Protein AF-A0A917C4H2-F1 (afdb_monomer)

Secondary structure (DSSP, 8-state):
-BGGGEEEETTEEEEEE-S--SSS-S----SSGGG-EEEEPPHHHHTTTHHHHHHTS-TTSBSSTTS---TTS-HHHHHHHHHHHHHHHTT---TT--HHHHHHHHHHHHHHTT--HHHHHHHHT--S-S---SSSS--S-HHHHHHHHTT---GGGTT----SS---------

Structure (mmCIF, N/CA/C/O backbone):
data_AF-A0A917C4H2-F1
#
_entry.id   AF-A0A917C4H2-F1
#
loop_
_atom_site.group_PDB
_atom_site.id
_atom_site.type_symbol
_atom_site.label_atom_id
_atom_site.label_alt_id
_atom_site.label_comp_id
_atom_site.label_asym_id
_atom_site.label_entity_id
_atom_site.label_seq_id
_atom_site.pdbx_PDB_ins_code
_atom_site.Cartn_x
_atom_site.Cartn_y
_atom_site.Cartn_z
_atom_site.occupancy
_atom_site.B_iso_or_equiv
_atom_site.auth_seq_id
_atom_site.auth_comp_id
_atom_site.auth_asym_id
_atom_site.auth_atom_id
_atom_site.pdbx_PDB_model_num
ATOM 1 N N . MET A 1 1 ? 8.107 6.410 -1.736 1.00 90.06 1 MET A N 1
ATOM 2 C CA . MET A 1 1 ? 7.567 6.491 -0.371 1.00 90.06 1 MET A CA 1
ATOM 3 C C . MET A 1 1 ? 8.731 6.438 0.594 1.00 90.06 1 MET A C 1
ATOM 5 O O . MET A 1 1 ? 9.606 5.583 0.447 1.00 90.06 1 MET A O 1
ATOM 9 N N . ASN A 1 2 ? 8.776 7.405 1.492 1.00 94.31 2 ASN A N 1
ATOM 10 C CA . ASN A 1 2 ? 9.747 7.517 2.569 1.00 94.31 2 ASN A CA 1
ATOM 11 C C . ASN A 1 2 ? 9.169 6.851 3.829 1.00 94.31 2 ASN A C 1
ATOM 13 O O . ASN A 1 2 ? 7.967 6.609 3.892 1.00 94.31 2 ASN A O 1
ATOM 17 N N . ALA A 1 3 ? 10.004 6.536 4.819 1.00 95.12 3 ALA A N 1
ATOM 18 C CA . ALA A 1 3 ? 9.531 5.948 6.076 1.00 95.12 3 ALA A CA 1
ATOM 19 C C . ALA A 1 3 ? 8.577 6.899 6.830 1.00 95.12 3 ALA A C 1
ATOM 21 O O . ALA A 1 3 ? 7.619 6.454 7.450 1.00 95.12 3 ALA A O 1
ATOM 22 N N . GLU A 1 4 ? 8.779 8.212 6.707 1.00 94.75 4 GLU A N 1
ATOM 23 C CA . GLU A 1 4 ? 7.895 9.250 7.264 1.00 94.75 4 GLU A CA 1
ATOM 24 C C . GLU A 1 4 ? 6.485 9.306 6.650 1.00 94.75 4 GLU A C 1
ATOM 26 O O . GLU A 1 4 ? 5.616 9.983 7.188 1.00 94.75 4 GLU A O 1
ATOM 31 N N . ASP A 1 5 ? 6.247 8.614 5.532 1.00 94.75 5 ASP A N 1
ATOM 32 C CA . ASP A 1 5 ? 4.941 8.591 4.864 1.00 94.75 5 ASP A CA 1
ATOM 33 C C . ASP A 1 5 ? 3.962 7.598 5.519 1.00 94.75 5 ASP A C 1
ATOM 35 O O . ASP A 1 5 ? 2.857 7.401 5.015 1.00 94.75 5 ASP A O 1
ATOM 39 N N . ILE A 1 6 ? 4.357 6.946 6.614 1.00 96.12 6 ILE A N 1
ATOM 40 C CA . ILE A 1 6 ? 3.462 6.148 7.452 1.00 96.12 6 ILE A CA 1
ATOM 41 C C . ILE A 1 6 ? 2.955 7.032 8.585 1.00 96.12 6 ILE A C 1
ATOM 43 O O . ILE A 1 6 ? 3.743 7.545 9.378 1.00 96.12 6 ILE A O 1
ATOM 47 N N . LEU A 1 7 ? 1.639 7.212 8.644 1.00 92.88 7 LEU A N 1
ATOM 48 C CA . LEU A 1 7 ? 0.975 8.079 9.613 1.00 92.88 7 LEU A CA 1
ATOM 49 C C . LEU A 1 7 ? -0.097 7.300 10.365 1.00 92.88 7 LEU A C 1
ATOM 51 O O . LEU A 1 7 ? -0.723 6.405 9.803 1.00 92.88 7 LEU A O 1
ATOM 55 N N . GLU A 1 8 ? -0.355 7.692 11.604 1.00 94.19 8 GLU A N 1
ATOM 56 C CA . GLU A 1 8 ? -1.506 7.217 12.364 1.00 94.19 8 GLU A CA 1
ATOM 57 C C . GLU A 1 8 ? -2.582 8.304 12.386 1.00 94.19 8 GLU A C 1
ATOM 59 O O . GLU A 1 8 ? -2.312 9.452 12.744 1.00 94.19 8 GLU A O 1
ATOM 64 N N . LEU A 1 9 ? -3.795 7.952 11.961 1.00 90.31 9 LEU A N 1
ATOM 65 C CA . LEU A 1 9 ? -4.950 8.847 11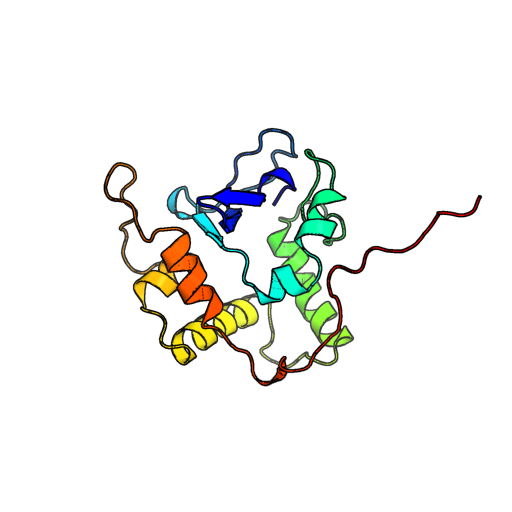.915 1.00 90.31 9 LEU A CA 1
ATOM 66 C C . LEU A 1 9 ? -6.132 8.143 12.575 1.00 90.31 9 LEU A C 1
ATOM 68 O O . LEU A 1 9 ? -6.516 7.061 12.139 1.00 90.31 9 LEU A O 1
ATOM 72 N N . ASP A 1 10 ? -6.690 8.740 13.628 1.00 89.38 10 ASP A N 1
ATOM 73 C CA . ASP A 1 10 ? -7.798 8.167 14.408 1.00 89.38 10 ASP A CA 1
ATOM 74 C C . ASP A 1 10 ? -7.534 6.711 14.865 1.00 89.38 10 ASP A C 1
ATOM 76 O O . ASP A 1 10 ? -8.422 5.860 14.820 1.00 89.38 10 ASP A O 1
ATOM 80 N N . GLY A 1 11 ? -6.291 6.404 15.263 1.00 92.00 11 GLY A N 1
ATOM 81 C CA . GLY A 1 11 ? -5.869 5.058 15.678 1.00 92.00 11 GLY A CA 1
ATOM 82 C C . GLY A 1 11 ? -5.652 4.063 14.529 1.00 92.00 11 GLY A C 1
ATOM 83 O O . GLY A 1 11 ? -5.491 2.868 14.768 1.00 92.00 11 GLY A O 1
ATOM 84 N N . VAL A 1 12 ? -5.672 4.523 13.273 1.00 93.75 12 VAL A N 1
ATOM 85 C CA . VAL A 1 12 ? -5.476 3.689 12.082 1.00 93.75 12 VAL A CA 1
ATOM 86 C C . VAL A 1 12 ? -4.163 4.050 11.396 1.00 93.75 12 VAL A C 1
ATOM 88 O O . VAL A 1 12 ? -3.974 5.178 10.930 1.00 93.75 12 VAL A O 1
ATOM 91 N N . LEU A 1 13 ? -3.273 3.064 11.263 1.00 96.94 13 LEU A N 1
ATOM 92 C CA . LEU A 1 13 ? -2.039 3.206 10.496 1.00 96.94 13 LEU A CA 1
ATOM 93 C C . LEU A 1 13 ? -2.356 3.336 9.000 1.00 96.94 13 LEU A C 1
ATOM 95 O O . LEU A 1 13 ? -3.149 2.566 8.454 1.00 96.94 13 LEU A O 1
ATOM 99 N N . CYS A 1 14 ? -1.730 4.297 8.328 1.00 95.69 14 CYS A N 1
ATOM 100 C CA . CYS A 1 14 ? -2.014 4.655 6.945 1.00 95.69 14 CYS A CA 1
ATOM 101 C C . CYS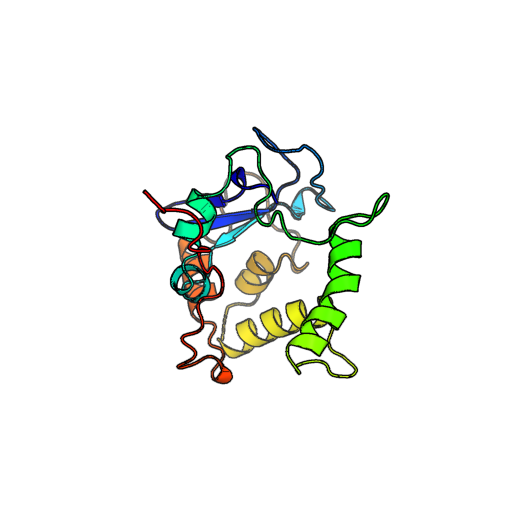 A 1 14 ? -0.740 4.918 6.139 1.00 95.69 14 CYS A C 1
ATOM 103 O O . CYS A 1 14 ? 0.210 5.531 6.621 1.00 95.69 14 CYS A O 1
ATOM 105 N N . PHE A 1 15 ? -0.777 4.553 4.858 1.00 95.44 15 PHE A N 1
ATOM 106 C CA . PHE A 1 15 ? 0.140 5.051 3.842 1.00 95.44 15 PHE A CA 1
ATOM 107 C C . PHE A 1 15 ? -0.318 6.430 3.357 1.00 95.44 15 PHE A C 1
ATOM 109 O O . PHE A 1 15 ? -1.414 6.573 2.807 1.00 95.44 15 PHE A O 1
ATOM 116 N N . HIS A 1 16 ? 0.540 7.436 3.490 1.00 93.25 16 HIS A N 1
ATOM 117 C CA . HIS A 1 16 ? 0.336 8.761 2.924 1.00 93.25 16 HIS A CA 1
ATOM 118 C C . HIS A 1 16 ? 1.034 8.872 1.567 1.00 93.25 16 HIS A C 1
ATOM 120 O O . HIS A 1 16 ? 2.258 8.897 1.440 1.00 93.25 16 HIS A O 1
ATOM 126 N N . ILE A 1 17 ? 0.239 8.917 0.508 1.00 89.81 17 ILE A N 1
ATOM 127 C CA . ILE A 1 17 ? 0.735 9.041 -0.856 1.00 89.81 17 ILE A CA 1
ATOM 128 C C . ILE A 1 17 ? 0.834 10.530 -1.169 1.00 89.81 17 ILE A C 1
ATOM 130 O O . ILE A 1 17 ? -0.179 11.173 -1.411 1.00 89.81 17 ILE A O 1
ATOM 134 N N . THR A 1 18 ? 2.057 11.058 -1.162 1.00 88.69 18 THR A N 1
ATOM 135 C CA . THR A 1 18 ? 2.376 12.475 -1.402 1.00 88.69 18 THR A CA 1
ATOM 136 C C . THR A 1 18 ? 3.743 12.612 -2.080 1.00 88.69 18 THR A C 1
ATOM 138 O O . THR A 1 18 ? 4.592 11.715 -1.983 1.00 88.69 18 THR A O 1
ATOM 141 N N . ASP A 1 19 ? 3.963 13.729 -2.769 1.00 88.56 19 ASP A N 1
ATOM 142 C CA . ASP A 1 19 ? 5.272 14.138 -3.285 1.00 88.56 19 ASP A CA 1
ATOM 143 C C . ASP A 1 19 ? 6.119 14.895 -2.248 1.00 88.56 19 ASP A C 1
ATOM 145 O O . ASP A 1 19 ? 7.336 14.965 -2.393 1.00 88.56 19 ASP A O 1
ATOM 149 N N . LYS A 1 20 ? 5.517 15.374 -1.154 1.00 88.31 20 LYS A N 1
ATOM 150 C CA . LYS A 1 20 ? 6.196 16.144 -0.103 1.00 88.31 20 LYS A CA 1
ATOM 151 C C . LYS A 1 20 ? 7.104 15.268 0.749 1.00 88.31 20 LYS A C 1
ATOM 153 O O . LYS A 1 20 ? 6.693 14.193 1.174 1.00 88.31 20 LYS A O 1
ATOM 158 N N . ALA A 1 21 ? 8.302 15.745 1.065 1.00 89.88 21 ALA A N 1
ATOM 159 C CA . ALA A 1 21 ? 9.200 15.120 2.034 1.00 89.88 21 ALA A CA 1
ATOM 160 C C . ALA A 1 21 ? 9.565 16.129 3.131 1.00 89.88 21 ALA A C 1
ATOM 162 O O . ALA A 1 21 ? 9.783 17.303 2.830 1.00 89.88 21 ALA A O 1
ATOM 163 N N . ILE A 1 22 ? 9.610 15.677 4.387 1.00 89.25 22 ILE A N 1
ATOM 164 C CA . ILE A 1 22 ? 9.978 16.516 5.542 1.00 89.25 22 ILE A CA 1
ATOM 165 C C . ILE A 1 22 ? 11.422 16.218 5.952 1.00 89.25 22 ILE A C 1
ATOM 167 O O . ILE A 1 22 ? 12.237 17.124 6.098 1.00 89.25 22 ILE A O 1
ATOM 171 N N . HIS A 1 23 ? 11.737 14.939 6.127 1.00 89.19 23 HIS A N 1
ATOM 172 C CA . HIS A 1 23 ? 13.038 14.430 6.541 1.00 89.19 23 HIS A CA 1
ATOM 173 C C . HIS A 1 23 ? 13.688 13.555 5.467 1.00 89.19 23 HIS A C 1
ATOM 175 O O . HIS A 1 23 ? 14.912 13.486 5.403 1.00 89.19 23 HIS A O 1
ATOM 181 N N . GLY A 1 24 ? 12.890 12.847 4.663 1.00 85.75 24 GLY A N 1
ATOM 182 C CA . GLY A 1 24 ? 13.403 11.925 3.653 1.00 85.75 24 GLY A CA 1
ATOM 183 C C . GLY A 1 24 ? 13.824 12.597 2.340 1.00 85.75 24 GLY A C 1
ATOM 184 O O . GLY A 1 24 ? 13.709 13.812 2.179 1.00 85.75 24 GLY A O 1
ATOM 185 N N . PRO A 1 25 ? 14.283 11.808 1.350 1.00 84.69 25 PRO A N 1
ATOM 186 C CA . PRO A 1 25 ? 14.650 12.329 0.040 1.00 84.69 25 PRO A CA 1
ATOM 187 C C . PRO A 1 25 ? 13.458 12.982 -0.663 1.00 84.69 25 PRO A C 1
ATOM 189 O O . PRO A 1 25 ? 12.348 12.438 -0.651 1.00 84.69 25 PRO A O 1
ATOM 192 N N . ASN A 1 26 ? 13.718 14.107 -1.328 1.00 87.75 26 ASN A N 1
ATOM 193 C CA . ASN A 1 26 ? 12.743 14.833 -2.137 1.00 87.75 26 ASN A CA 1
ATOM 194 C C . ASN A 1 26 ? 12.762 14.349 -3.601 1.00 87.75 26 ASN A C 1
ATOM 196 O O . ASN A 1 26 ? 13.111 15.079 -4.522 1.00 87.75 26 ASN A O 1
ATOM 200 N N . ASP A 1 27 ? 12.472 13.063 -3.793 1.00 85.25 27 ASP A N 1
ATOM 201 C CA . ASP A 1 27 ? 12.488 12.354 -5.086 1.00 85.25 27 ASP A CA 1
ATOM 202 C C . ASP A 1 27 ? 11.127 11.697 -5.404 1.00 85.25 27 ASP A C 1
ATOM 204 O O . ASP A 1 27 ? 11.010 10.838 -6.285 1.00 85.25 27 ASP A O 1
ATOM 208 N N . LYS A 1 28 ? 10.091 12.065 -4.643 1.00 87.25 28 LYS A N 1
ATOM 209 C CA . LYS A 1 28 ? 8.725 11.581 -4.816 1.00 87.25 28 LYS A CA 1
ATOM 210 C C . LYS A 1 28 ? 7.999 12.498 -5.792 1.00 87.25 28 LYS A C 1
ATOM 212 O O . LYS A 1 28 ? 8.218 13.702 -5.823 1.00 87.25 28 LYS A O 1
ATOM 217 N N . ASN A 1 29 ? 7.121 11.919 -6.599 1.00 83.75 29 ASN A N 1
ATOM 218 C CA . ASN A 1 29 ? 6.305 12.679 -7.531 1.00 83.75 29 ASN A CA 1
ATOM 219 C C . ASN A 1 29 ? 4.907 12.070 -7.594 1.00 83.75 29 ASN A C 1
ATOM 221 O O . ASN A 1 29 ? 4.753 10.845 -7.664 1.00 83.75 29 ASN A O 1
ATOM 225 N N . VAL A 1 30 ? 3.898 12.932 -7.577 1.00 80.88 30 VAL A N 1
ATOM 226 C CA . VAL A 1 30 ? 2.516 12.567 -7.859 1.00 80.88 30 VAL A CA 1
ATOM 227 C C . VAL A 1 30 ? 2.099 13.209 -9.176 1.00 80.88 30 VAL A C 1
ATOM 229 O O . VAL A 1 30 ? 2.463 14.341 -9.476 1.00 80.88 30 VAL A O 1
ATOM 232 N N . LYS A 1 31 ? 1.316 12.485 -9.984 1.00 75.56 31 LYS A N 1
ATOM 233 C CA . LYS A 1 31 ? 0.933 12.951 -11.327 1.00 75.56 31 LYS A CA 1
ATOM 234 C C . LYS A 1 31 ? 0.138 14.263 -11.283 1.00 75.56 31 LYS A C 1
ATOM 236 O O . LYS A 1 31 ? 0.209 15.051 -12.220 1.00 75.56 31 LYS A O 1
ATOM 241 N N . THR A 1 32 ? -0.652 14.460 -10.229 1.00 77.44 32 THR A N 1
ATOM 242 C CA . THR A 1 32 ? -1.490 15.641 -9.986 1.00 77.44 32 THR A CA 1
ATOM 243 C C . THR A 1 32 ? -1.708 15.821 -8.483 1.00 77.44 32 THR A C 1
ATOM 245 O O . THR A 1 32 ? -1.614 14.845 -7.740 1.00 77.44 32 THR A O 1
ATOM 248 N N . ALA A 1 33 ? -2.106 17.018 -8.038 1.00 69.56 33 ALA A N 1
ATOM 249 C CA . ALA A 1 33 ? -2.519 17.247 -6.646 1.00 69.56 33 ALA A CA 1
ATOM 250 C C . ALA A 1 33 ? -3.653 16.296 -6.207 1.00 69.56 33 ALA A C 1
ATOM 252 O O . ALA A 1 33 ? -3.640 15.772 -5.101 1.00 69.56 33 ALA A O 1
ATOM 253 N N . ALA A 1 34 ? -4.573 15.965 -7.119 1.00 70.19 34 ALA A N 1
ATOM 254 C CA . ALA A 1 34 ? -5.647 14.995 -6.881 1.00 70.19 34 ALA A CA 1
ATOM 255 C C . ALA A 1 34 ? -5.161 13.542 -6.678 1.00 70.19 34 ALA A C 1
ATOM 257 O O . ALA A 1 34 ? -5.962 12.657 -6.395 1.00 70.19 34 ALA A O 1
ATOM 258 N N . SER A 1 35 ? -3.868 13.267 -6.876 1.00 75.75 35 SER A N 1
ATOM 259 C CA . SER A 1 35 ? -3.270 11.960 -6.599 1.00 75.75 35 SER A CA 1
ATOM 260 C C . SER A 1 35 ? -2.796 11.825 -5.146 1.00 75.75 35 SER A C 1
ATOM 262 O O . SER A 1 35 ? -2.506 10.694 -4.737 1.00 75.75 35 SER A O 1
ATOM 264 N N . GLU A 1 36 ? -2.710 12.930 -4.387 1.00 85.31 36 GLU A N 1
ATOM 265 C CA . GLU A 1 36 ? -2.450 12.878 -2.945 1.00 85.31 36 GLU A CA 1
ATOM 266 C C . GLU A 1 36 ? -3.602 12.160 -2.237 1.00 85.31 36 GLU A C 1
ATOM 268 O O . GLU A 1 36 ? -4.772 12.455 -2.483 1.00 85.31 36 GLU A O 1
ATOM 273 N N . ARG A 1 37 ? -3.283 11.178 -1.389 1.00 87.12 37 ARG A N 1
ATOM 274 C CA . ARG A 1 37 ? -4.300 10.418 -0.647 1.00 87.12 37 ARG A CA 1
ATOM 275 C C . ARG A 1 37 ? -3.723 9.685 0.550 1.00 87.12 37 ARG A C 1
ATOM 277 O O . ARG A 1 37 ? -2.535 9.375 0.599 1.00 87.12 37 ARG A O 1
ATOM 284 N N . VAL A 1 38 ? -4.613 9.339 1.467 1.00 90.19 38 VAL A N 1
ATOM 285 C CA . VAL A 1 38 ? -4.348 8.478 2.617 1.00 90.19 38 VAL A CA 1
ATOM 286 C C . VAL A 1 38 ? -5.006 7.127 2.356 1.00 90.19 38 VAL A C 1
ATOM 288 O O . VAL A 1 38 ? -6.181 7.069 1.998 1.00 90.19 38 VAL A O 1
ATOM 291 N N . VAL A 1 39 ? -4.248 6.044 2.519 1.00 93.44 39 VAL A N 1
ATOM 292 C CA . VAL A 1 39 ? -4.741 4.671 2.364 1.00 93.44 39 VAL A CA 1
ATOM 293 C C . VAL A 1 39 ? -4.461 3.906 3.657 1.00 93.44 39 VAL A C 1
ATOM 295 O O . VAL A 1 39 ? -3.289 3.757 4.000 1.00 93.44 39 VAL A O 1
ATOM 298 N N . PRO A 1 40 ? -5.485 3.410 4.371 1.00 96.31 40 PRO A N 1
ATOM 299 C CA . PRO A 1 40 ? -5.282 2.575 5.552 1.00 96.31 40 PRO A CA 1
ATOM 300 C C . PRO A 1 40 ? -4.420 1.347 5.254 1.00 96.31 40 PRO A C 1
ATOM 302 O O . PRO A 1 40 ? -4.442 0.806 4.146 1.00 96.31 40 PRO A O 1
ATOM 305 N N . VAL A 1 41 ? -3.669 0.883 6.246 1.00 96.44 41 VAL A N 1
ATOM 306 C CA . VAL A 1 41 ? -2.943 -0.384 6.156 1.00 96.44 41 VAL A CA 1
ATOM 307 C C . VAL A 1 41 ? -3.928 -1.517 6.441 1.00 96.44 41 VAL A C 1
ATOM 309 O O . VAL A 1 41 ? -4.550 -1.571 7.499 1.00 96.44 41 VAL A O 1
ATOM 312 N N . HIS A 1 42 ? -4.090 -2.430 5.484 1.00 95.50 42 HIS A N 1
ATOM 313 C CA . HIS A 1 42 ? -4.951 -3.603 5.645 1.00 95.50 42 HIS A CA 1
ATOM 314 C C . HIS A 1 42 ? -4.457 -4.486 6.806 1.00 95.50 42 HIS A C 1
ATOM 316 O O . HIS A 1 42 ? -3.255 -4.735 6.906 1.00 95.50 42 HIS A O 1
ATOM 322 N N . LYS A 1 43 ? -5.363 -5.050 7.621 1.00 93.31 43 LYS A N 1
ATOM 323 C CA . LYS A 1 43 ? -5.026 -5.874 8.804 1.00 93.31 43 LYS A CA 1
ATOM 324 C C . LYS A 1 43 ? -4.023 -6.984 8.496 1.00 93.31 43 LYS A C 1
ATOM 326 O O . LYS A 1 43 ? -3.031 -7.145 9.184 1.00 93.31 43 LYS A O 1
ATOM 331 N N . ARG A 1 44 ? -4.210 -7.657 7.357 1.00 90.50 44 ARG A N 1
ATOM 332 C CA . ARG A 1 44 ? -3.318 -8.725 6.895 1.00 90.50 44 ARG A CA 1
ATOM 333 C C . ARG A 1 44 ? -1.875 -8.263 6.713 1.00 90.50 44 ARG A C 1
ATOM 335 O O . ARG A 1 44 ? -1.007 -9.093 6.870 1.00 90.50 44 ARG A O 1
ATOM 342 N N . ILE A 1 45 ? -1.619 -6.998 6.369 1.00 92.25 45 ILE A N 1
ATOM 343 C CA . ILE A 1 45 ? -0.260 -6.437 6.257 1.00 92.25 45 ILE A CA 1
ATOM 344 C C . ILE A 1 45 ? 0.322 -6.205 7.656 1.00 92.25 45 ILE A C 1
ATOM 346 O O . ILE A 1 45 ? 1.483 -6.534 7.885 1.00 92.25 45 ILE A O 1
ATOM 350 N N . LEU A 1 46 ? -0.489 -5.693 8.589 1.00 92.56 46 LEU A N 1
ATOM 351 C CA . LEU A 1 46 ? -0.102 -5.521 9.994 1.00 92.56 46 LEU A CA 1
ATOM 352 C C . LEU A 1 46 ? 0.263 -6.868 10.631 1.00 92.56 46 LEU A C 1
ATOM 354 O O . LEU A 1 46 ? 1.327 -6.978 11.229 1.00 92.56 46 LEU A O 1
ATOM 358 N N . ASP A 1 47 ? -0.534 -7.910 10.372 1.00 90.31 47 ASP A N 1
ATOM 359 C CA . ASP A 1 47 ? -0.289 -9.288 10.824 1.00 90.31 47 ASP A CA 1
ATOM 360 C C . ASP A 1 47 ? 1.050 -9.876 10.316 1.00 90.31 47 ASP A C 1
ATOM 362 O O . ASP A 1 47 ? 1.443 -10.957 10.745 1.00 90.31 47 ASP A O 1
ATOM 366 N N . GLN A 1 48 ? 1.732 -9.227 9.360 1.00 89.38 48 GLN A N 1
ATOM 367 C CA . GLN A 1 48 ? 3.033 -9.660 8.827 1.00 89.38 48 GLN A CA 1
ATOM 368 C C . GLN A 1 48 ? 4.227 -8.908 9.427 1.00 89.38 48 GLN A C 1
ATOM 370 O O . GLN A 1 48 ? 5.287 -8.905 8.802 1.00 89.38 48 GLN A O 1
ATOM 375 N N . ASN A 1 49 ? 4.070 -8.295 10.602 1.00 91.19 49 ASN A N 1
ATOM 376 C CA . ASN A 1 49 ? 5.075 -7.489 11.306 1.00 91.19 49 ASN A CA 1
ATOM 377 C C . ASN A 1 49 ? 5.442 -6.168 10.605 1.00 91.19 49 ASN A C 1
ATOM 379 O O . ASN A 1 49 ? 6.593 -5.722 10.616 1.00 91.19 49 ASN A O 1
ATOM 383 N N . PHE A 1 50 ? 4.476 -5.541 9.925 1.00 94.31 50 PHE A N 1
ATOM 384 C CA . PHE A 1 50 ? 4.736 -4.289 9.208 1.00 94.31 50 PHE A CA 1
ATOM 385 C C . PHE A 1 50 ? 5.112 -3.135 10.149 1.00 94.31 50 PHE A C 1
ATOM 387 O O . PHE A 1 50 ? 5.964 -2.318 9.801 1.00 94.31 50 PHE A O 1
ATOM 394 N N . THR A 1 51 ? 4.498 -3.066 11.331 1.00 93.56 51 THR A N 1
ATOM 395 C CA . THR A 1 51 ? 4.768 -2.011 12.320 1.00 93.56 51 THR A CA 1
ATOM 396 C C . THR A 1 51 ? 6.191 -2.122 12.863 1.00 93.56 51 THR A C 1
ATOM 398 O O . THR A 1 51 ? 6.923 -1.137 12.923 1.00 93.56 51 THR A O 1
ATOM 401 N N . GLU A 1 52 ? 6.615 -3.338 13.191 1.00 93.62 52 GLU A N 1
ATOM 402 C CA . GLU A 1 52 ? 7.959 -3.659 13.654 1.00 93.62 52 GLU A CA 1
ATOM 403 C C . GLU A 1 52 ? 8.970 -3.327 12.562 1.00 93.62 52 GLU A C 1
ATOM 405 O O . GLU A 1 52 ? 9.932 -2.606 12.816 1.00 93.62 52 GLU A O 1
ATOM 410 N N . TYR A 1 53 ? 8.714 -3.753 11.323 1.00 94.44 53 TYR A N 1
ATOM 411 C CA . TYR A 1 53 ? 9.536 -3.382 10.176 1.00 94.44 53 TYR A CA 1
ATOM 412 C C . TYR A 1 53 ? 9.690 -1.872 10.032 1.00 94.44 53 TYR A C 1
ATOM 414 O O . TYR A 1 53 ? 10.815 -1.383 9.937 1.00 94.44 53 TYR A O 1
ATOM 422 N N . HIS A 1 54 ? 8.584 -1.125 10.065 1.00 95.25 54 HIS A N 1
ATOM 423 C CA . HIS A 1 54 ? 8.607 0.331 9.966 1.00 95.25 54 HIS A CA 1
ATOM 424 C C . HIS A 1 54 ? 9.448 0.969 11.077 1.00 95.25 54 HIS A C 1
ATOM 426 O O . HIS A 1 54 ? 10.225 1.878 10.791 1.00 95.25 54 HIS A O 1
ATOM 432 N N . SER A 1 55 ? 9.379 0.437 12.302 1.00 94.25 55 SER A N 1
ATOM 433 C CA . SER A 1 55 ? 10.175 0.922 13.437 1.00 94.25 55 SER A CA 1
ATOM 434 C C . SER A 1 55 ? 11.691 0.744 13.258 1.00 94.25 55 SER A C 1
ATOM 436 O O . SER A 1 55 ? 12.465 1.513 13.825 1.00 94.25 55 SER A O 1
ATOM 438 N N . THR A 1 56 ? 12.130 -0.220 12.437 1.00 94.56 56 THR A N 1
ATOM 439 C CA . THR A 1 56 ? 13.560 -0.418 12.125 1.00 94.56 56 THR A CA 1
ATOM 440 C C . THR A 1 56 ? 14.102 0.585 11.105 1.00 94.56 56 THR A C 1
ATOM 442 O O . THR A 1 56 ? 15.316 0.693 10.919 1.00 94.56 56 THR A O 1
ATOM 445 N N . LEU A 1 57 ? 13.224 1.316 10.414 1.00 94.12 57 LEU A N 1
ATOM 446 C CA . LEU A 1 57 ? 13.627 2.211 9.340 1.00 94.12 57 LEU A CA 1
ATOM 447 C C . LEU A 1 57 ? 14.064 3.575 9.888 1.00 94.12 57 LEU A C 1
ATOM 449 O O . LEU A 1 57 ? 13.413 4.144 10.766 1.00 94.12 57 LEU A O 1
ATOM 453 N N . PRO A 1 58 ? 15.120 4.182 9.319 1.00 93.56 58 PRO A N 1
ATOM 454 C CA . PRO A 1 58 ? 15.480 5.543 9.674 1.00 93.56 58 PRO A CA 1
ATOM 455 C C . PRO A 1 58 ? 14.382 6.510 9.220 1.00 93.56 58 PRO A C 1
ATOM 457 O O . PRO A 1 58 ? 13.840 6.380 8.122 1.00 93.56 58 PRO A O 1
ATOM 460 N N . LYS A 1 59 ? 14.109 7.543 10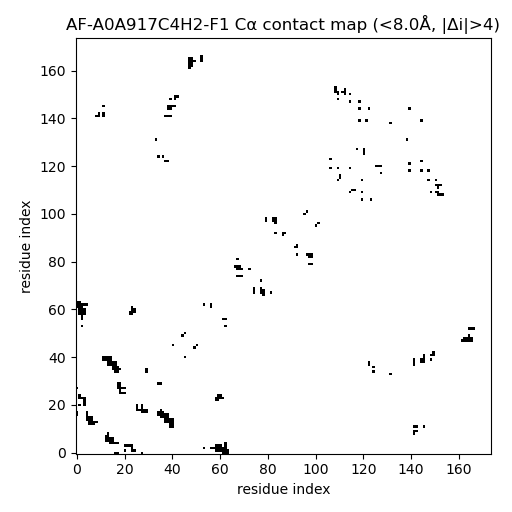.026 1.00 87.69 59 LYS A N 1
ATOM 461 C CA . LYS A 1 59 ? 13.067 8.548 9.737 1.00 87.69 59 LYS A CA 1
ATOM 462 C C . LYS A 1 59 ? 13.242 9.217 8.365 1.00 87.69 59 LYS A C 1
ATOM 464 O O . LYS A 1 59 ? 12.275 9.417 7.638 1.00 87.69 59 LYS A O 1
ATOM 469 N N . ALA A 1 60 ? 14.490 9.506 7.995 1.00 91.38 60 ALA A N 1
ATOM 470 C CA . ALA A 1 60 ? 14.875 10.070 6.698 1.00 91.38 60 ALA A CA 1
ATOM 471 C C . ALA A 1 60 ? 15.065 9.005 5.590 1.00 91.38 60 ALA A C 1
ATOM 473 O O . ALA A 1 60 ? 15.613 9.291 4.528 1.00 91.38 60 ALA A O 1
ATOM 474 N N . GLY A 1 61 ? 14.665 7.756 5.834 1.00 92.88 61 GLY A N 1
ATOM 475 C CA . GLY A 1 61 ? 14.865 6.621 4.939 1.00 92.88 61 GLY A CA 1
ATOM 476 C C . GLY A 1 61 ? 13.743 6.391 3.932 1.00 92.88 61 GLY A C 1
ATOM 477 O O . GLY A 1 61 ? 12.692 7.038 3.942 1.00 92.88 61 GLY A O 1
ATOM 478 N N . LYS A 1 62 ? 13.956 5.399 3.061 1.00 92.62 62 LYS A N 1
ATOM 479 C CA . LYS A 1 62 ? 12.904 4.827 2.212 1.00 92.62 62 LYS A CA 1
ATOM 480 C C . LYS A 1 62 ? 12.093 3.808 2.992 1.00 92.62 62 LYS A C 1
ATOM 482 O O . LYS A 1 62 ? 12.662 3.055 3.770 1.00 92.62 62 LYS A O 1
ATOM 487 N N . LEU A 1 63 ? 10.791 3.742 2.705 1.00 93.25 63 LEU A N 1
ATOM 488 C CA . LEU A 1 63 ? 9.931 2.714 3.289 1.00 93.25 63 LEU A CA 1
ATOM 489 C C . LEU A 1 63 ? 10.342 1.307 2.842 1.00 93.25 63 LEU A C 1
ATOM 491 O O . LEU A 1 63 ? 10.213 0.378 3.612 1.00 93.25 63 LEU A O 1
ATOM 495 N N . PHE A 1 64 ? 10.844 1.161 1.613 1.00 91.56 64 PHE A N 1
ATOM 496 C CA . PHE A 1 64 ? 11.349 -0.106 1.082 1.00 91.56 64 PHE A CA 1
ATOM 497 C C . PHE A 1 64 ? 12.742 0.118 0.470 1.00 91.56 64 PHE A C 1
ATOM 499 O O . PHE A 1 64 ? 12.845 0.400 -0.730 1.00 91.56 64 PHE A O 1
ATOM 506 N N . PRO A 1 65 ? 13.815 0.081 1.282 1.00 89.56 65 PRO A N 1
ATOM 507 C CA . PRO A 1 65 ? 15.178 0.379 0.832 1.00 89.56 65 PRO A CA 1
ATOM 508 C C . PRO A 1 65 ? 15.697 -0.577 -0.248 1.00 89.56 65 PRO A C 1
ATOM 510 O O . PRO A 1 65 ? 16.420 -0.139 -1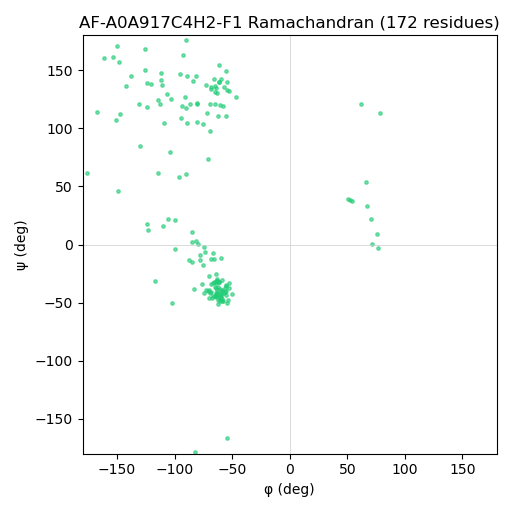.141 1.00 89.56 65 PRO A O 1
ATOM 513 N N . ASP A 1 66 ? 15.261 -1.838 -0.200 1.00 87.06 66 ASP A N 1
ATOM 514 C CA . ASP A 1 66 ? 15.703 -2.916 -1.096 1.00 87.06 66 ASP A CA 1
ATOM 515 C C . ASP A 1 66 ? 15.030 -2.890 -2.478 1.00 87.06 66 ASP A C 1
ATOM 517 O O . ASP A 1 66 ? 15.287 -3.754 -3.321 1.00 87.06 66 ASP A O 1
ATOM 521 N N . LEU A 1 67 ? 14.145 -1.918 -2.740 1.00 84.88 67 LEU A N 1
ATOM 522 C CA . LEU A 1 67 ? 13.525 -1.802 -4.056 1.00 84.88 67 LEU A CA 1
ATOM 523 C C . LEU A 1 67 ? 14.571 -1.474 -5.129 1.00 84.88 67 LEU A C 1
ATOM 525 O O . LEU A 1 67 ? 15.396 -0.574 -4.942 1.00 84.88 67 LEU A O 1
ATOM 529 N N . PRO A 1 68 ? 14.499 -2.142 -6.294 1.00 79.44 68 PRO A N 1
ATOM 530 C CA . PRO A 1 68 ? 15.458 -1.933 -7.361 1.00 79.44 68 PRO A CA 1
ATOM 531 C C . PRO A 1 68 ? 15.364 -0.506 -7.895 1.00 79.44 68 PRO A C 1
ATOM 533 O O . PR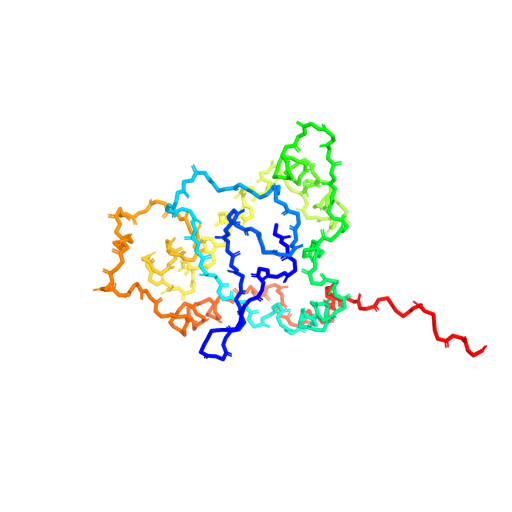O A 1 68 ? 14.280 0.010 -8.181 1.00 79.44 68 PRO A O 1
ATOM 536 N N . LYS A 1 69 ? 16.531 0.107 -8.077 1.00 81.31 69 LYS A N 1
ATOM 537 C CA . LYS A 1 69 ? 16.692 1.416 -8.704 1.00 81.31 69 LYS A CA 1
ATOM 538 C C . LYS A 1 69 ? 17.376 1.225 -10.050 1.00 81.31 69 LYS A C 1
ATOM 540 O O . LYS A 1 69 ? 18.321 0.452 -10.163 1.00 81.31 69 LYS A O 1
ATOM 545 N N . ILE A 1 70 ? 16.883 1.927 -11.061 1.00 78.81 70 ILE A N 1
ATOM 546 C CA . ILE A 1 70 ? 17.539 2.038 -12.363 1.00 78.81 70 ILE A CA 1
ATOM 547 C C . ILE A 1 70 ? 17.931 3.503 -12.505 1.00 78.81 70 ILE A C 1
ATOM 549 O O . ILE A 1 70 ? 17.080 4.381 -12.359 1.00 78.81 70 ILE A O 1
ATOM 553 N N . GLU A 1 71 ? 19.213 3.760 -12.746 1.00 79.62 71 GLU A N 1
ATOM 554 C CA . GLU A 1 71 ? 19.729 5.113 -12.932 1.00 79.62 71 GLU A CA 1
ATOM 555 C C . GLU A 1 71 ? 18.992 5.825 -14.077 1.00 79.62 71 GLU A C 1
ATOM 557 O O . GLU A 1 71 ? 18.699 5.230 -15.115 1.00 79.62 71 GLU A O 1
ATOM 562 N N . GLY A 1 72 ? 18.616 7.087 -13.856 1.00 75.75 72 GLY A N 1
ATOM 563 C CA . GLY A 1 72 ? 17.863 7.885 -14.829 1.00 75.75 72 GLY A CA 1
ATOM 564 C C . GLY A 1 72 ? 16.398 7.474 -15.035 1.00 75.75 72 GLY A C 1
ATOM 565 O O . GLY A 1 72 ? 15.705 8.108 -15.827 1.00 75.75 72 GLY A O 1
ATOM 566 N N . ALA A 1 73 ? 15.890 6.454 -14.333 1.00 76.75 73 ALA A N 1
ATOM 567 C CA . ALA A 1 73 ? 14.497 6.028 -14.434 1.00 76.75 73 ALA A CA 1
ATOM 568 C C . ALA A 1 73 ? 13.706 6.315 -13.154 1.00 76.75 73 ALA A C 1
ATOM 570 O O . ALA A 1 73 ? 14.202 6.190 -12.034 1.00 76.75 73 ALA A O 1
ATOM 571 N N . TYR A 1 74 ? 12.415 6.612 -13.317 1.00 81.38 74 TYR A N 1
ATOM 572 C CA . TYR A 1 74 ? 11.490 6.667 -12.189 1.00 81.38 74 TYR A CA 1
ATOM 573 C C . TYR A 1 74 ? 11.428 5.314 -11.469 1.00 81.38 74 TYR A C 1
ATOM 575 O O . TYR A 1 74 ? 11.393 4.256 -12.105 1.00 81.38 74 TYR A O 1
ATOM 583 N N . LEU A 1 75 ? 11.313 5.340 -10.138 1.00 82.69 75 LEU A N 1
ATOM 584 C CA . LEU A 1 75 ? 11.197 4.127 -9.318 1.00 82.69 75 LEU A CA 1
ATOM 585 C C . LEU A 1 75 ? 10.025 3.231 -9.761 1.00 82.69 75 LEU A C 1
ATOM 587 O O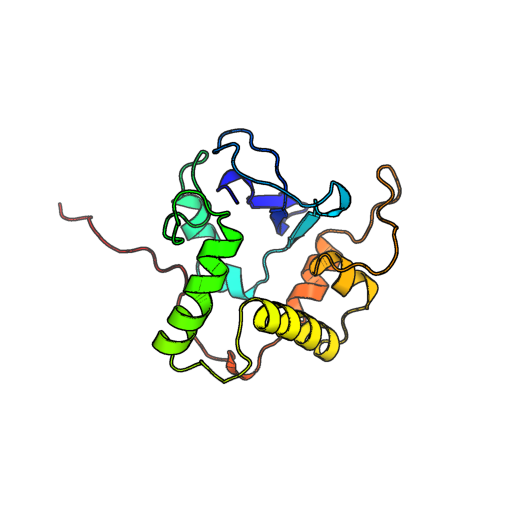 . LEU A 1 75 ? 10.136 2.009 -9.752 1.00 82.69 75 LEU A O 1
ATOM 591 N N . SER A 1 76 ? 8.922 3.830 -10.221 1.00 82.81 76 SER A N 1
ATOM 592 C CA . SER A 1 76 ? 7.772 3.107 -10.781 1.00 82.81 76 SER A CA 1
ATOM 593 C C . SER A 1 76 ? 8.122 2.311 -12.043 1.00 82.81 76 SER A C 1
ATOM 595 O O . SER A 1 76 ? 7.617 1.201 -12.226 1.00 82.81 76 SER A O 1
ATOM 597 N N . HIS A 1 77 ? 9.006 2.837 -12.895 1.00 85.56 77 HIS A N 1
ATOM 598 C CA . HIS A 1 77 ? 9.488 2.146 -14.089 1.00 85.56 77 HIS A CA 1
ATOM 599 C C . HIS A 1 77 ? 10.397 0.971 -13.715 1.00 85.56 77 HIS A C 1
ATOM 601 O O . HIS A 1 77 ? 10.202 -0.139 -14.215 1.00 85.56 77 HIS A O 1
ATOM 607 N N . ALA A 1 78 ? 11.341 1.194 -12.795 1.00 87.25 78 ALA A N 1
ATOM 608 C CA . ALA A 1 78 ? 12.220 0.143 -12.285 1.00 87.25 78 ALA A CA 1
ATOM 609 C C . ALA A 1 78 ? 11.418 -1.000 -11.644 1.00 87.25 78 ALA A C 1
ATOM 611 O O . ALA A 1 78 ? 11.610 -2.168 -11.990 1.00 87.25 78 ALA A O 1
ATOM 612 N N . PHE A 1 79 ? 10.441 -0.665 -10.797 1.00 88.12 79 PHE A N 1
ATOM 613 C CA . PHE A 1 79 ? 9.580 -1.653 -10.155 1.00 88.12 79 PHE A CA 1
ATOM 614 C C . PHE A 1 79 ? 8.726 -2.432 -11.161 1.00 88.12 79 PHE A C 1
ATOM 616 O O . PHE A 1 79 ? 8.621 -3.652 -11.068 1.00 88.12 79 PHE A O 1
ATOM 623 N N . SER A 1 80 ? 8.168 -1.758 -12.171 1.00 87.94 80 SER A N 1
ATOM 624 C CA . SER A 1 80 ? 7.356 -2.416 -13.205 1.00 87.94 80 SER A CA 1
ATOM 625 C C . SER A 1 80 ? 8.156 -3.433 -14.026 1.00 87.94 80 SER A C 1
ATOM 627 O O . SER A 1 80 ? 7.600 -4.446 -14.441 1.00 87.94 80 SER A O 1
ATOM 629 N N . LYS A 1 81 ? 9.461 -3.202 -14.232 1.00 87.44 81 LYS A N 1
ATOM 630 C CA . LYS A 1 81 ? 10.374 -4.170 -14.869 1.00 87.44 81 LYS A CA 1
ATOM 631 C C . LYS A 1 81 ? 10.780 -5.313 -13.936 1.00 87.44 81 LYS A C 1
ATOM 633 O O . LYS A 1 81 ? 10.958 -6.439 -14.397 1.00 87.44 81 LYS A O 1
ATOM 638 N N . TYR A 1 82 ? 10.920 -5.032 -12.644 1.00 89.81 82 TYR A N 1
ATOM 639 C CA . TYR A 1 82 ? 11.245 -6.028 -11.623 1.00 89.81 82 TYR A CA 1
ATOM 640 C C . TYR A 1 82 ? 10.084 -6.991 -11.339 1.00 89.81 82 TYR A C 1
ATOM 642 O O . TYR A 1 82 ? 10.299 -8.193 -11.200 1.00 89.81 82 TYR A O 1
ATOM 650 N N . PHE A 1 83 ? 8.849 -6.489 -11.290 1.00 90.69 83 PHE A N 1
ATOM 651 C CA . PHE A 1 83 ? 7.682 -7.248 -10.838 1.00 90.69 83 PHE A CA 1
ATOM 652 C C . PHE A 1 83 ? 7.450 -8.575 -11.597 1.00 90.69 83 PHE A C 1
ATOM 654 O O . PHE A 1 83 ? 7.247 -9.595 -10.942 1.00 90.69 83 PHE A O 1
ATOM 661 N N . PRO A 1 84 ? 7.573 -8.655 -12.939 1.00 89.88 84 PRO A N 1
ATOM 662 C CA . PRO A 1 84 ? 7.471 -9.932 -13.646 1.00 89.88 84 PRO A CA 1
ATOM 663 C C . PRO A 1 84 ? 8.564 -10.943 -13.271 1.00 89.88 84 PRO A C 1
ATOM 665 O O . PRO A 1 84 ? 8.326 -12.146 -13.337 1.00 89.88 84 PRO A O 1
ATOM 668 N N . GLN A 1 85 ? 9.762 -10.484 -12.890 1.00 88.94 85 GLN A N 1
ATOM 669 C CA . GLN A 1 85 ? 10.840 -11.364 -12.419 1.00 88.94 85 GLN A CA 1
ATOM 670 C C . GLN A 1 85 ? 10.531 -11.897 -11.021 1.00 88.94 85 GLN A C 1
ATOM 672 O O . GLN A 1 85 ? 10.767 -13.071 -10.744 1.00 88.94 85 GLN A O 1
ATOM 677 N N . PHE A 1 86 ? 9.970 -11.049 -10.156 1.00 88.88 86 PHE A N 1
ATOM 678 C CA . PHE A 1 86 ? 9.459 -11.460 -8.852 1.00 88.88 86 PHE A CA 1
ATOM 679 C C . PHE A 1 86 ? 8.385 -12.547 -8.997 1.00 88.88 86 PHE A C 1
ATOM 681 O O . PHE A 1 86 ? 8.521 -13.611 -8.399 1.00 88.88 86 PHE A O 1
ATOM 688 N N . LEU A 1 87 ? 7.396 -12.351 -9.876 1.00 90.94 87 LEU A N 1
ATOM 689 C CA . LEU A 1 87 ? 6.367 -13.361 -10.142 1.00 90.94 87 LEU A CA 1
ATOM 690 C C . LEU A 1 87 ? 6.952 -14.685 -10.649 1.00 90.94 87 LEU A C 1
ATOM 692 O O . LEU A 1 87 ? 6.515 -15.745 -10.212 1.00 90.94 87 LEU A O 1
ATOM 696 N N . THR A 1 88 ? 7.967 -14.648 -11.523 1.00 90.56 88 THR A N 1
ATOM 697 C CA . THR A 1 88 ? 8.671 -15.866 -11.962 1.00 90.56 88 THR A CA 1
ATOM 698 C C . THR A 1 88 ? 9.318 -16.599 -10.785 1.00 90.56 88 THR A C 1
ATOM 700 O O . THR A 1 88 ? 9.161 -17.810 -10.674 1.00 90.56 88 THR A O 1
ATOM 703 N N . ARG A 1 89 ? 10.003 -15.887 -9.878 1.00 89.12 89 ARG A N 1
ATOM 704 C CA . ARG A 1 89 ? 10.641 -16.492 -8.689 1.00 89.12 89 ARG A CA 1
ATOM 705 C C . ARG A 1 89 ? 9.626 -17.112 -7.730 1.00 89.12 89 ARG A C 1
ATOM 707 O O . ARG A 1 89 ? 9.935 -18.099 -7.075 1.00 89.12 89 ARG A O 1
ATOM 714 N N . CYS A 1 90 ? 8.424 -16.548 -7.665 1.00 87.62 90 CYS A N 1
ATOM 715 C CA . CYS A 1 90 ? 7.322 -17.070 -6.863 1.00 87.62 90 CYS A CA 1
ATOM 716 C C . CYS A 1 90 ? 6.497 -18.156 -7.573 1.00 87.62 90 CYS A C 1
ATOM 718 O O . CYS A 1 90 ? 5.514 -18.612 -7.000 1.00 87.62 90 CYS A O 1
ATOM 720 N N . ASN A 1 91 ? 6.862 -18.554 -8.798 1.00 88.06 91 ASN A N 1
ATOM 721 C CA . ASN A 1 91 ? 6.080 -19.466 -9.639 1.00 88.06 91 ASN A CA 1
ATOM 722 C C . ASN A 1 91 ? 4.620 -19.003 -9.856 1.00 88.06 91 ASN A C 1
ATOM 724 O O . ASN A 1 91 ? 3.696 -19.808 -9.880 1.00 88.06 91 ASN A O 1
ATOM 728 N N . ALA A 1 92 ? 4.424 -17.688 -9.991 1.00 87.50 92 ALA A N 1
ATOM 729 C CA . ALA A 1 92 ? 3.120 -17.023 -10.099 1.00 87.50 92 ALA A CA 1
ATOM 730 C C . ALA A 1 92 ? 2.997 -16.163 -11.373 1.00 87.50 92 ALA A C 1
ATOM 732 O O . ALA A 1 92 ? 2.176 -15.248 -11.447 1.00 87.50 92 ALA A O 1
ATOM 733 N N . ARG A 1 93 ? 3.870 -16.387 -12.366 1.00 89.25 93 ARG A N 1
ATOM 734 C CA . ARG A 1 93 ? 3.861 -15.631 -13.622 1.00 89.25 93 ARG A CA 1
ATOM 735 C C . ARG A 1 93 ? 2.981 -16.306 -14.665 1.00 89.25 93 ARG A C 1
ATOM 737 O O . ARG A 1 93 ? 3.247 -17.431 -15.066 1.00 89.25 93 ARG A O 1
ATOM 744 N N . GLU A 1 94 ? 2.053 -15.532 -15.207 1.00 87.12 94 GLU A N 1
ATOM 745 C CA . GLU A 1 94 ? 1.240 -15.880 -16.375 1.00 87.12 94 GLU A CA 1
ATOM 746 C C . GLU A 1 94 ? 1.348 -14.798 -17.463 1.00 87.12 94 GLU A C 1
ATOM 748 O O . GLU A 1 94 ? 1.833 -13.689 -17.210 1.00 87.12 94 GLU A O 1
ATOM 753 N N . GLU A 1 95 ? 0.863 -15.093 -18.673 1.00 81.25 95 GLU A N 1
ATOM 754 C CA . GLU A 1 95 ? 0.984 -14.242 -19.871 1.00 81.25 95 GLU A CA 1
ATOM 755 C C . GLU A 1 95 ? 0.489 -12.796 -19.659 1.00 81.25 95 GLU A C 1
ATOM 757 O O . GLU A 1 95 ? 1.059 -11.853 -20.205 1.00 81.25 95 GLU A O 1
ATOM 762 N N . ARG A 1 96 ? -0.530 -12.596 -18.811 1.00 81.81 96 ARG A N 1
ATOM 763 C CA . ARG A 1 96 ? -1.146 -11.281 -18.536 1.00 81.81 96 ARG A CA 1
ATOM 764 C C . ARG A 1 96 ? -0.865 -10.745 -17.127 1.00 81.81 96 ARG A C 1
ATOM 766 O O . ARG A 1 96 ? -1.522 -9.807 -16.661 1.00 81.81 96 ARG A O 1
ATOM 773 N N . THR A 1 97 ? 0.122 -11.307 -16.431 1.00 85.19 97 THR A N 1
ATOM 774 C CA . THR A 1 97 ? 0.511 -10.842 -15.091 1.00 85.19 97 THR A CA 1
ATOM 775 C C . THR A 1 97 ? 1.527 -9.701 -15.169 1.00 85.19 97 THR A C 1
ATOM 777 O O . THR A 1 97 ? 2.602 -9.808 -15.755 1.00 85.19 97 THR A O 1
ATOM 780 N N . SER A 1 98 ? 1.163 -8.556 -14.599 1.00 88.50 98 SER A N 1
ATOM 781 C CA . SER A 1 98 ? 1.962 -7.334 -14.553 1.00 88.50 98 SER A CA 1
ATOM 782 C C . SER A 1 98 ? 1.630 -6.557 -13.284 1.00 88.50 98 SER A C 1
ATOM 784 O O . SER A 1 98 ? 0.648 -6.844 -12.597 1.00 88.50 98 SER A O 1
ATOM 786 N N . PHE A 1 99 ? 2.406 -5.515 -12.986 1.00 88.12 99 PHE A N 1
ATOM 787 C CA . PHE A 1 99 ? 2.093 -4.666 -11.839 1.00 88.12 99 PHE A CA 1
ATOM 788 C C . PHE A 1 99 ? 0.744 -3.937 -12.000 1.00 88.12 99 PHE A C 1
ATOM 790 O O . PHE A 1 99 ? 0.016 -3.732 -11.030 1.00 88.12 99 PHE A O 1
ATOM 797 N N . HIS A 1 100 ? 0.351 -3.612 -13.238 1.00 87.44 100 HIS A N 1
ATOM 798 C CA . HIS A 1 100 ? -0.966 -3.038 -13.515 1.00 87.44 100 HIS A CA 1
ATOM 799 C C . HIS A 1 100 ? -2.097 -4.046 -13.298 1.00 87.44 100 HIS A C 1
ATOM 801 O O . HIS A 1 100 ? -3.108 -3.688 -12.696 1.00 87.44 100 HIS A O 1
ATOM 807 N N . SER A 1 101 ? -1.935 -5.305 -13.723 1.00 89.56 101 SER A N 1
ATOM 808 C CA . SER A 1 101 ? -2.967 -6.323 -13.487 1.00 89.56 101 SER A CA 1
ATOM 809 C C . SER A 1 101 ? -3.074 -6.726 -12.015 1.00 89.56 101 SER A C 1
ATOM 811 O O . SER A 1 101 ? -4.173 -7.023 -11.557 1.00 89.56 101 SER A O 1
ATOM 813 N N . PHE A 1 102 ? -1.995 -6.608 -11.233 1.00 90.44 102 PHE A N 1
ATOM 814 C CA . PHE A 1 102 ? -2.062 -6.707 -9.772 1.00 90.44 102 PHE A CA 1
ATOM 815 C C . PHE A 1 102 ? -2.971 -5.623 -9.166 1.00 90.44 102 PHE A C 1
ATOM 817 O O . PHE A 1 102 ? -3.853 -5.914 -8.359 1.00 90.44 102 PHE A O 1
ATOM 824 N N . ARG A 1 103 ? -2.842 -4.369 -9.622 1.00 90.12 103 ARG A N 1
ATOM 825 C CA . ARG A 1 103 ? -3.741 -3.280 -9.197 1.00 90.12 103 ARG A CA 1
ATOM 826 C C . ARG A 1 103 ? -5.189 -3.480 -9.663 1.00 90.12 103 ARG A C 1
ATOM 828 O O . ARG A 1 103 ? -6.104 -3.060 -8.959 1.00 90.12 103 ARG A O 1
ATOM 835 N N . HIS A 1 104 ? -5.417 -4.095 -10.823 1.00 91.19 104 HIS A N 1
ATOM 836 C CA . HIS A 1 104 ? -6.769 -4.453 -11.265 1.00 91.19 104 HIS A CA 1
ATOM 837 C C . HIS A 1 104 ? -7.381 -5.561 -10.403 1.00 91.19 104 HIS A C 1
ATOM 839 O O . HIS A 1 104 ? -8.519 -5.403 -9.978 1.00 91.19 104 HIS A O 1
ATOM 845 N N . ASN A 1 105 ? -6.605 -6.582 -10.030 1.00 91.62 105 ASN A N 1
ATOM 846 C CA . ASN A 1 105 ? -7.048 -7.606 -9.080 1.00 91.62 105 ASN A CA 1
ATOM 847 C C . ASN A 1 105 ? -7.506 -6.999 -7.750 1.00 91.62 105 ASN A C 1
ATOM 849 O O . ASN A 1 105 ? -8.546 -7.383 -7.231 1.00 91.62 105 ASN A O 1
ATOM 853 N N . PHE A 1 106 ? -6.802 -5.986 -7.236 1.00 93.31 106 PHE A N 1
ATOM 854 C CA . PHE A 1 106 ? -7.252 -5.267 -6.041 1.00 93.31 106 PHE A CA 1
ATOM 855 C C . PHE A 1 106 ? -8.624 -4.590 -6.234 1.00 93.31 106 PHE A C 1
ATOM 857 O O . PHE A 1 106 ? -9.463 -4.613 -5.335 1.00 93.31 106 PHE A O 1
ATOM 864 N N . ARG A 1 107 ? -8.898 -4.028 -7.421 1.00 93.25 107 ARG A N 1
ATOM 865 C CA . ARG A 1 107 ? -10.225 -3.482 -7.766 1.00 93.25 107 ARG A CA 1
ATOM 866 C C . ARG A 1 107 ? -11.301 -4.560 -7.772 1.00 93.25 107 ARG A C 1
ATOM 868 O O . ARG A 1 107 ? -12.409 -4.319 -7.297 1.00 93.25 107 ARG A O 1
ATOM 875 N N . ASP A 1 108 ? -10.981 -5.712 -8.341 1.00 93.50 108 ASP A N 1
ATOM 876 C CA . ASP A 1 108 ? -11.913 -6.826 -8.464 1.00 93.50 108 ASP A CA 1
ATOM 877 C C . ASP A 1 108 ? -12.201 -7.450 -7.095 1.00 93.50 108 ASP A C 1
ATOM 879 O O . ASP A 1 108 ? -13.360 -7.698 -6.777 1.00 93.50 108 ASP A O 1
ATOM 883 N N . ALA A 1 109 ? -11.187 -7.565 -6.236 1.00 94.75 109 ALA A N 1
ATOM 884 C CA . ALA A 1 109 ? -11.334 -7.997 -4.851 1.00 94.75 109 ALA A CA 1
ATOM 885 C C . ALA A 1 109 ? -12.259 -7.063 -4.053 1.00 94.75 109 ALA A C 1
ATOM 887 O O . ALA A 1 109 ? -13.148 -7.533 -3.347 1.00 94.75 109 ALA A O 1
ATOM 888 N N . MET A 1 110 ? -12.130 -5.741 -4.231 1.00 95.44 110 MET A N 1
ATOM 889 C CA . MET A 1 110 ? -13.057 -4.782 -3.621 1.00 95.44 110 MET A CA 1
ATOM 890 C C . MET A 1 110 ? -14.496 -4.948 -4.126 1.00 95.44 110 MET A C 1
ATOM 892 O O . MET A 1 110 ? -15.437 -4.863 -3.338 1.00 95.44 110 MET A O 1
ATOM 896 N N . ARG A 1 111 ? -14.680 -5.216 -5.427 1.00 94.69 111 ARG A N 1
ATOM 897 C CA . ARG A 1 111 ? -16.007 -5.486 -6.001 1.00 94.69 111 ARG A CA 1
ATOM 898 C C . ARG A 1 111 ? -16.617 -6.763 -5.419 1.00 94.69 111 ARG A C 1
ATOM 900 O O . ARG A 1 111 ? -17.785 -6.748 -5.049 1.00 94.69 111 ARG A O 1
ATOM 907 N N . ASN A 1 112 ? -15.831 -7.831 -5.308 1.00 94.81 112 ASN A N 1
ATOM 908 C CA . ASN A 1 112 ? -16.275 -9.111 -4.750 1.00 94.81 112 ASN A CA 1
ATOM 909 C C . ASN A 1 112 ? -16.607 -9.005 -3.256 1.00 94.81 112 ASN A C 1
ATOM 911 O O . ASN A 1 112 ? -17.540 -9.649 -2.791 1.00 94.81 112 ASN A O 1
ATOM 915 N N . ALA A 1 113 ? -15.897 -8.144 -2.523 1.00 95.69 113 ALA A N 1
ATOM 916 C CA . ALA A 1 113 ? -16.197 -7.819 -1.132 1.00 95.69 113 ALA A CA 1
ATOM 917 C C . ALA A 1 113 ? -17.430 -6.905 -0.962 1.00 95.69 113 ALA A C 1
ATOM 919 O O . ALA A 1 113 ? -17.793 -6.576 0.163 1.00 95.69 113 ALA A O 1
ATOM 920 N N . GLY A 1 114 ? -18.073 -6.460 -2.049 1.00 95.62 114 GLY A N 1
ATOM 921 C CA . GLY A 1 114 ? -19.245 -5.583 -1.982 1.00 95.62 114 GLY A CA 1
ATOM 922 C C . GLY A 1 114 ? -18.931 -4.157 -1.518 1.00 95.62 114 GLY A C 1
ATOM 923 O O . GLY A 1 114 ? -19.816 -3.457 -1.028 1.00 95.62 114 GLY A O 1
ATOM 924 N N . ILE A 1 115 ? -17.680 -3.707 -1.655 1.00 95.31 115 ILE A N 1
ATOM 925 C CA . ILE A 1 115 ? -17.279 -2.352 -1.268 1.00 95.31 115 ILE A CA 1
ATOM 926 C C . ILE A 1 115 ? -17.928 -1.338 -2.211 1.00 95.31 115 ILE A C 1
ATOM 928 O O . ILE A 1 115 ? -17.919 -1.502 -3.435 1.00 95.31 115 ILE A O 1
ATOM 932 N N . GLN A 1 116 ? -18.471 -0.262 -1.634 1.00 92.81 116 GLN A N 1
ATOM 933 C CA . GLN A 1 116 ? -19.102 0.819 -2.391 1.00 92.81 116 GLN A CA 1
ATOM 934 C C . GLN A 1 116 ? -18.147 1.386 -3.447 1.00 92.81 116 GLN A C 1
ATOM 936 O O . GLN A 1 116 ? -16.958 1.584 -3.191 1.00 92.81 116 GLN A O 1
ATOM 941 N N . HIS A 1 117 ? -18.686 1.679 -4.632 1.00 90.19 117 HIS A N 1
ATOM 942 C CA . HIS A 1 117 ? -17.892 2.109 -5.782 1.00 90.19 117 HIS A CA 1
ATOM 943 C C . HIS A 1 117 ? -16.997 3.313 -5.461 1.00 90.19 117 HIS A C 1
ATOM 945 O O . HIS A 1 117 ? -15.797 3.268 -5.722 1.00 90.19 117 HIS A O 1
ATOM 951 N N . ASP A 1 118 ? -17.558 4.337 -4.825 1.00 88.75 118 ASP A N 1
ATOM 952 C CA . ASP A 1 118 ? -16.853 5.578 -4.505 1.00 88.75 118 ASP A CA 1
ATOM 953 C C . ASP A 1 118 ? -15.759 5.373 -3.444 1.00 88.75 118 ASP A C 1
ATOM 955 O O . ASP A 1 118 ? -14.681 5.963 -3.540 1.00 88.75 118 ASP A O 1
ATOM 959 N N . VAL A 1 119 ? -15.967 4.457 -2.490 1.00 90.94 119 VAL A N 1
ATOM 960 C CA . VAL A 1 119 ? -14.927 4.034 -1.533 1.00 90.94 119 VAL A CA 1
ATOM 961 C C . VAL A 1 119 ? -13.781 3.331 -2.263 1.00 90.94 119 VAL A C 1
ATOM 963 O O . VAL A 1 119 ? -12.610 3.627 -2.019 1.00 90.94 119 VAL A O 1
ATOM 966 N N . ALA A 1 120 ? -14.098 2.433 -3.201 1.00 91.88 120 ALA A N 1
ATOM 967 C CA . ALA A 1 120 ? -13.092 1.741 -4.001 1.00 91.88 120 ALA A CA 1
ATOM 968 C C . ALA A 1 120 ? -12.304 2.712 -4.899 1.00 91.88 120 ALA A C 1
ATOM 970 O O . ALA A 1 120 ? -11.093 2.554 -5.062 1.00 91.88 120 ALA A O 1
ATOM 971 N N . LEU A 1 121 ? -12.961 3.735 -5.456 1.00 88.75 121 LEU A N 1
ATOM 972 C CA . LEU A 1 121 ? -12.304 4.806 -6.209 1.00 88.75 121 LEU A CA 1
ATOM 973 C C . LEU A 1 121 ? -11.352 5.622 -5.326 1.00 88.75 121 LEU A C 1
ATOM 975 O O . LEU A 1 121 ? -10.219 5.870 -5.747 1.00 88.75 121 LEU A O 1
ATOM 979 N N . ALA A 1 122 ? -11.772 5.969 -4.105 1.00 88.19 122 ALA A N 1
ATOM 980 C CA . ALA A 1 122 ? -10.954 6.695 -3.136 1.00 88.19 122 ALA A CA 1
ATOM 981 C C . ALA A 1 122 ? -9.702 5.898 -2.721 1.00 88.19 122 ALA A C 1
ATOM 983 O O . ALA A 1 122 ? -8.583 6.400 -2.844 1.00 88.19 122 ALA A O 1
ATOM 984 N N . LEU A 1 123 ? -9.864 4.630 -2.319 1.00 89.81 123 LEU A N 1
ATOM 985 C CA . LEU A 1 123 ? -8.752 3.728 -1.972 1.00 89.81 123 LEU A CA 1
ATOM 986 C C . LEU A 1 123 ? -7.810 3.511 -3.164 1.00 89.81 123 LEU A C 1
ATOM 988 O O . LEU A 1 123 ? -6.583 3.595 -3.060 1.00 89.81 123 LEU A O 1
ATOM 992 N N . GLY A 1 124 ? -8.403 3.234 -4.324 1.00 87.62 124 GLY A N 1
ATOM 993 C CA . GLY A 1 124 ? -7.692 2.892 -5.542 1.00 87.62 124 GLY A CA 1
ATOM 994 C C . GLY A 1 124 ? -7.090 4.083 -6.272 1.00 87.62 124 GLY A C 1
ATOM 995 O O . GLY A 1 124 ? -6.343 3.852 -7.219 1.00 87.62 124 GLY A O 1
ATOM 996 N N . GLY A 1 125 ? -7.383 5.330 -5.887 1.00 85.81 125 GLY A N 1
ATOM 997 C CA . GLY A 1 125 ? -6.961 6.531 -6.615 1.00 85.81 125 GLY A CA 1
ATOM 998 C C . GLY A 1 125 ? -7.347 6.484 -8.097 1.00 85.81 125 GLY A C 1
ATOM 999 O O . GLY A 1 125 ? -6.530 6.820 -8.959 1.00 85.81 125 GLY A O 1
ATOM 1000 N N . TRP A 1 126 ? -8.534 5.953 -8.403 1.00 85.25 126 TRP A N 1
ATOM 1001 C CA . TRP A 1 126 ? -9.061 5.873 -9.765 1.00 85.25 126 TRP A CA 1
ATOM 1002 C C . TRP A 1 126 ? -9.979 7.053 -10.045 1.00 85.25 126 TRP A C 1
ATOM 1004 O O . TRP A 1 126 ? -10.691 7.536 -9.173 1.00 85.25 126 TRP A O 1
ATOM 1014 N N . THR A 1 127 ? -9.985 7.502 -11.295 1.00 68.44 127 THR A N 1
ATOM 1015 C CA . THR A 1 127 ? -10.856 8.591 -11.725 1.00 68.44 127 THR A CA 1
ATOM 1016 C C . THR A 1 127 ? -12.291 8.084 -11.861 1.00 68.44 127 THR A C 1
ATOM 1018 O O . THR A 1 127 ? -12.626 7.427 -12.846 1.00 68.44 127 THR A O 1
ATOM 1021 N N . GLY A 1 128 ? -13.129 8.416 -10.888 1.00 53.53 128 GLY A N 1
ATOM 1022 C CA . GLY A 1 128 ? -14.583 8.412 -10.983 1.00 53.53 128 GLY A CA 1
ATOM 1023 C C . GLY A 1 128 ? -15.075 9.547 -10.092 1.00 53.53 128 GLY A C 1
ATOM 1024 O O . GLY A 1 128 ? -14.832 9.544 -8.896 1.00 53.53 128 GLY A O 1
ATOM 1025 N N . ASN A 1 129 ? -15.641 10.569 -10.726 1.00 39.88 129 ASN A N 1
ATOM 1026 C CA . ASN A 1 129 ? -15.955 11.891 -10.184 1.00 39.88 129 ASN A CA 1
ATOM 1027 C C . ASN A 1 129 ? -14.784 12.757 -9.675 1.00 39.88 129 ASN A C 1
ATOM 1029 O O . ASN A 1 129 ? -14.037 12.442 -8.753 1.00 39.88 129 ASN A O 1
ATOM 1033 N N . ARG A 1 130 ? -14.670 13.934 -10.301 1.00 43.47 130 ARG A N 1
ATOM 1034 C CA . ARG A 1 130 ? -13.834 15.065 -9.886 1.00 43.47 130 ARG A CA 1
ATOM 1035 C C . ARG A 1 130 ? -14.431 15.698 -8.622 1.00 43.47 130 ARG A C 1
ATOM 1037 O O . ARG A 1 130 ? -15.046 16.752 -8.707 1.00 43.47 130 ARG A O 1
ATOM 1044 N N . GLY A 1 131 ? -14.307 15.038 -7.479 1.00 39.16 131 GLY A N 1
ATOM 1045 C CA . GLY A 1 131 ? -15.000 15.466 -6.265 1.00 39.16 131 GLY A CA 1
ATOM 1046 C C . GLY A 1 131 ? -14.249 15.132 -4.990 1.00 39.16 131 GLY A C 1
ATOM 1047 O O . GLY A 1 131 ? -14.839 14.612 -4.057 1.00 39.16 131 GLY A O 1
ATOM 1048 N N . VAL A 1 132 ? -12.948 15.411 -4.940 1.00 39.53 132 VAL A N 1
ATOM 1049 C CA . VAL A 1 132 ? -12.325 15.743 -3.655 1.00 39.53 132 VAL A CA 1
ATOM 1050 C C . VAL A 1 132 ? -12.140 17.247 -3.693 1.00 39.53 132 VAL A C 1
ATOM 1052 O O . VAL A 1 132 ? -11.087 17.759 -4.073 1.00 39.53 132 VAL A O 1
ATOM 1055 N N . GLU A 1 133 ? -13.239 17.947 -3.415 1.00 36.00 133 GLU A N 1
ATOM 1056 C CA . GLU A 1 133 ? -13.181 19.341 -3.015 1.00 36.00 133 GLU A CA 1
ATOM 1057 C C . GLU A 1 133 ? -12.262 19.413 -1.798 1.00 36.00 133 GLU A C 1
ATOM 1059 O O . GLU A 1 133 ? -12.529 18.883 -0.717 1.00 36.00 133 GLU A O 1
ATOM 1064 N N . ALA A 1 134 ? -11.103 20.014 -2.038 1.00 38.31 134 ALA A N 1
ATOM 1065 C CA . ALA A 1 134 ? -10.260 20.538 -0.996 1.00 38.31 134 ALA A CA 1
ATOM 1066 C C . ALA A 1 134 ? -11.099 21.507 -0.148 1.00 38.31 134 ALA A C 1
ATOM 1068 O O . ALA A 1 134 ? -11.766 22.385 -0.687 1.00 38.31 134 ALA A O 1
ATOM 1069 N N . SER A 1 135 ? -10.999 21.350 1.172 1.00 35.59 135 SER A N 1
ATOM 1070 C CA . SER A 1 135 ? -11.651 22.140 2.224 1.00 35.59 135 SER A CA 1
ATOM 1071 C C . SER A 1 135 ? -13.130 21.847 2.510 1.00 35.59 135 SER A C 1
ATOM 1073 O O . SER A 1 135 ? -14.028 22.206 1.767 1.00 35.59 135 SER A O 1
ATOM 1075 N N . TYR A 1 136 ? -13.354 21.317 3.720 1.00 30.59 136 TYR A N 1
ATOM 1076 C CA . TYR A 1 136 ? -14.610 21.400 4.480 1.00 30.59 136 TYR A CA 1
ATOM 1077 C C . TYR A 1 136 ? -15.837 20.667 3.906 1.00 30.59 136 TYR A C 1
ATOM 1079 O O . TYR A 1 136 ? -16.936 21.198 3.824 1.00 30.59 136 TYR A O 1
ATOM 1087 N N . GLY A 1 137 ? -15.658 19.374 3.643 1.00 36.88 137 GLY A N 1
ATOM 1088 C CA . GLY A 1 137 ? -16.729 18.413 3.361 1.00 36.88 137 GLY A CA 1
ATOM 1089 C C . GLY A 1 137 ? -1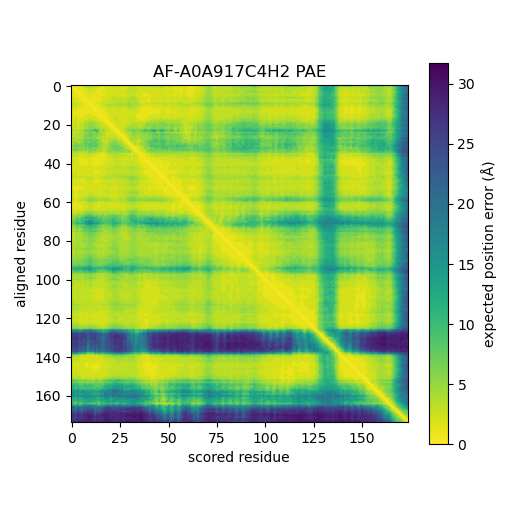6.111 17.032 3.204 1.00 36.88 137 GLY A C 1
ATOM 1090 O O . GLY A 1 137 ? -16.048 16.499 2.106 1.00 36.88 137 GLY A O 1
ATOM 1091 N N . ARG A 1 138 ? -15.477 16.554 4.286 1.00 54.69 138 ARG A N 1
ATOM 1092 C CA . ARG A 1 138 ? -14.516 15.438 4.300 1.00 54.69 138 ARG A CA 1
ATOM 1093 C C . ARG A 1 138 ? -15.064 14.253 3.501 1.00 54.69 138 ARG A C 1
ATOM 1095 O O . ARG A 1 138 ? -16.167 13.799 3.787 1.00 54.69 138 ARG A O 1
ATOM 1102 N N . GLY A 1 139 ? -14.279 13.753 2.542 1.00 70.62 139 GLY A N 1
ATOM 1103 C CA . GLY A 1 139 ? -14.515 12.440 1.940 1.00 70.62 139 GLY A CA 1
ATOM 1104 C C . GLY A 1 139 ? -14.595 11.339 3.007 1.00 70.62 139 GLY A C 1
ATOM 1105 O O . GLY A 1 139 ? -14.693 11.602 4.204 1.00 70.62 139 GLY A O 1
ATOM 1106 N N . TYR A 1 140 ? -14.534 10.074 2.606 1.00 83.44 140 TYR A N 1
ATOM 1107 C CA . TYR A 1 140 ? -14.632 8.979 3.574 1.00 83.44 140 TYR A CA 1
ATOM 1108 C C . TYR A 1 140 ? -13.628 9.122 4.726 1.00 83.44 140 TYR A C 1
ATOM 1110 O O . TYR A 1 140 ? -12.442 9.371 4.500 1.00 83.44 140 TYR A O 1
ATOM 1118 N N . SER A 1 141 ? -14.110 8.963 5.964 1.00 89.31 141 SER A N 1
ATOM 1119 C CA . SER A 1 141 ? -13.225 8.936 7.127 1.00 89.31 141 SER A CA 1
ATOM 1120 C C . SER A 1 141 ? -12.247 7.770 7.009 1.00 89.31 141 SER A C 1
ATOM 1122 O O . SER A 1 141 ? -12.541 6.749 6.378 1.00 89.31 141 SER A O 1
ATOM 1124 N N . VAL A 1 142 ? -11.087 7.898 7.654 1.00 90.56 142 VAL A N 1
ATOM 1125 C CA . VAL A 1 142 ? -10.068 6.841 7.656 1.00 90.56 142 VAL A CA 1
ATOM 1126 C C . VAL A 1 142 ? -10.649 5.529 8.188 1.00 90.56 142 VAL A C 1
ATOM 1128 O O . VAL A 1 142 ? -10.379 4.470 7.626 1.00 90.56 142 VAL A O 1
ATOM 1131 N N . SER A 1 143 ? -11.530 5.588 9.189 1.00 92.19 143 SER A N 1
ATOM 1132 C CA . SER A 1 143 ? -12.237 4.416 9.712 1.00 92.19 143 SER A CA 1
ATOM 1133 C C . SER A 1 143 ? -13.151 3.761 8.670 1.00 92.19 143 SER A C 1
ATOM 1135 O O . SER A 1 143 ? -13.153 2.539 8.559 1.00 92.19 143 SER A O 1
ATOM 1137 N N . VAL A 1 144 ? -13.893 4.538 7.865 1.00 93.31 144 VAL A N 1
ATOM 1138 C CA . VAL A 1 144 ? -14.732 3.981 6.784 1.00 93.31 144 VAL A CA 1
ATOM 1139 C C . VAL A 1 144 ? -13.866 3.299 5.726 1.00 93.31 144 VAL A C 1
ATOM 1141 O O . VAL A 1 144 ? -14.164 2.174 5.322 1.00 93.31 144 VAL A O 1
ATOM 1144 N N . LEU A 1 145 ? -12.769 3.942 5.319 1.00 94.25 145 LEU A N 1
ATOM 1145 C CA . LEU A 1 145 ? -11.813 3.366 4.372 1.00 94.25 145 LEU A CA 1
ATOM 1146 C C . LEU A 1 145 ? -11.169 2.087 4.924 1.00 94.25 145 LEU A C 1
ATOM 1148 O O . LEU A 1 145 ? -11.022 1.116 4.188 1.00 94.25 145 LEU A O 1
ATOM 1152 N N . SER A 1 146 ? -10.812 2.074 6.210 1.00 96.19 146 SER A N 1
ATOM 1153 C CA . SER A 1 146 ? -10.169 0.940 6.881 1.00 96.19 146 SER A CA 1
ATOM 1154 C C . SER A 1 146 ? -11.120 -0.246 6.999 1.00 96.19 146 SER A C 1
ATOM 1156 O O . SER A 1 146 ? -10.765 -1.365 6.632 1.00 96.19 146 SER A O 1
ATOM 1158 N N . ASN A 1 147 ? -12.361 0.006 7.426 1.00 96.00 147 ASN A N 1
ATOM 1159 C CA . ASN A 1 147 ? -13.397 -1.018 7.516 1.00 96.00 147 ASN A CA 1
ATOM 1160 C C . ASN A 1 147 ? -13.658 -1.649 6.150 1.00 96.00 147 ASN A C 1
ATOM 1162 O O . ASN A 1 147 ? -13.622 -2.869 6.037 1.00 96.00 147 ASN A O 1
ATOM 1166 N N . ALA A 1 148 ? -13.842 -0.829 5.110 1.00 96.06 148 ALA A N 1
ATOM 1167 C CA . ALA A 1 148 ? -14.028 -1.320 3.750 1.00 96.06 148 ALA A CA 1
ATOM 1168 C C . ALA A 1 148 ? -12.820 -2.131 3.273 1.00 96.06 148 ALA A C 1
ATOM 1170 O O . ALA A 1 148 ? -12.980 -3.248 2.793 1.00 96.06 148 ALA A O 1
ATOM 1171 N N . LEU A 1 149 ? -11.604 -1.608 3.448 1.00 95.31 149 LEU A N 1
ATOM 1172 C CA . LEU A 1 149 ? -10.383 -2.292 3.039 1.00 95.31 149 LEU A CA 1
ATOM 1173 C C . LEU A 1 149 ? -10.269 -3.675 3.698 1.00 95.31 149 LEU A C 1
ATOM 1175 O O . LEU A 1 149 ? -9.962 -4.643 3.011 1.00 95.31 149 LEU A O 1
ATOM 1179 N N . ASN A 1 150 ? -10.598 -3.786 4.986 1.00 96.00 150 ASN A N 1
ATOM 1180 C CA . ASN A 1 150 ? -10.550 -5.037 5.747 1.00 96.00 150 ASN A CA 1
ATOM 1181 C C . ASN A 1 150 ? -11.676 -6.037 5.420 1.00 96.00 150 ASN A C 1
ATOM 1183 O O . ASN A 1 150 ? -11.626 -7.164 5.915 1.00 96.00 150 ASN A O 1
ATOM 1187 N N . MET A 1 151 ? -12.664 -5.667 4.595 1.00 95.31 151 MET A N 1
ATOM 1188 C CA . MET A 1 151 ? -13.640 -6.617 4.037 1.00 95.31 151 MET A CA 1
ATOM 1189 C C . MET A 1 151 ? -13.043 -7.464 2.909 1.00 95.31 151 MET A C 1
ATOM 1191 O O . MET A 1 151 ? -13.610 -8.493 2.547 1.00 95.31 151 MET A O 1
ATOM 1195 N N . ILE A 1 152 ? -11.914 -7.045 2.330 1.00 94.31 152 ILE A N 1
ATOM 1196 C CA . ILE A 1 152 ? -11.247 -7.810 1.282 1.00 94.31 152 ILE A CA 1
ATOM 1197 C C . ILE A 1 152 ? -10.655 -9.080 1.894 1.00 94.31 152 ILE A C 1
ATOM 1199 O O . ILE A 1 152 ? -9.776 -9.024 2.754 1.00 94.31 152 ILE A O 1
ATOM 1203 N N . CYS A 1 153 ? -11.088 -10.234 1.394 1.00 87.12 153 CYS A N 1
ATOM 1204 C CA . CYS A 1 153 ? -10.455 -11.512 1.685 1.00 87.12 153 CYS A CA 1
ATOM 1205 C C . CYS A 1 153 ? -9.970 -12.164 0.390 1.00 87.12 153 CYS A C 1
ATOM 1207 O O . CYS A 1 153 ? -10.667 -12.153 -0.624 1.00 87.12 153 CYS A O 1
ATOM 1209 N N . TYR A 1 154 ? -8.776 -12.746 0.445 1.00 84.69 154 TYR A N 1
ATOM 1210 C CA . TYR A 1 154 ? -8.270 -13.647 -0.581 1.00 84.69 154 TYR A CA 1
ATOM 1211 C C . TYR A 1 154 ? -8.260 -15.042 0.037 1.00 84.69 154 TYR A C 1
ATOM 1213 O O . TYR A 1 154 ? -7.394 -15.327 0.865 1.00 84.69 154 TYR A O 1
ATOM 1221 N N . SER A 1 155 ? -9.225 -15.884 -0.341 1.00 81.88 155 SER A N 1
ATOM 1222 C CA . SER A 1 155 ? -9.397 -17.241 0.203 1.00 81.88 155 SER A CA 1
ATOM 1223 C C . SER A 1 155 ? -8.117 -18.069 0.112 1.00 81.88 155 SER A C 1
ATOM 1225 O O . SER A 1 155 ? -7.759 -18.776 1.046 1.00 81.88 155 SER A O 1
ATOM 1227 N N . ASP A 1 156 ? -7.361 -17.901 -0.972 1.00 80.50 156 ASP A N 1
ATOM 1228 C CA . ASP A 1 156 ? -6.116 -18.636 -1.220 1.00 80.50 156 ASP A CA 1
ATOM 1229 C C . ASP A 1 156 ? -4.978 -18.245 -0.258 1.00 80.50 156 ASP A C 1
ATOM 1231 O O . ASP A 1 156 ? -3.943 -18.909 -0.200 1.00 80.50 156 ASP A O 1
ATOM 1235 N N . LEU A 1 157 ? -5.147 -17.152 0.496 1.00 75.25 157 LEU A N 1
ATOM 1236 C CA . LEU A 1 157 ? -4.213 -16.705 1.529 1.00 75.25 157 LEU A CA 1
ATOM 1237 C C . LEU A 1 157 ? -4.659 -17.096 2.943 1.00 75.25 157 LEU A C 1
ATOM 1239 O O . LEU A 1 157 ? -3.918 -16.815 3.895 1.00 75.25 157 LEU A O 1
ATOM 1243 N N . GLU A 1 158 ? -5.832 -17.709 3.112 1.00 72.81 158 GLU A N 1
ATOM 1244 C CA . GLU A 1 158 ? -6.285 -18.203 4.412 1.00 72.81 158 GLU A CA 1
ATOM 1245 C C . GLU A 1 158 ? -5.356 -19.327 4.900 1.00 72.81 158 GLU A C 1
ATOM 1247 O O . GLU A 1 158 ? -4.965 -20.219 4.152 1.00 72.81 158 GLU A O 1
ATOM 1252 N N . GLY A 1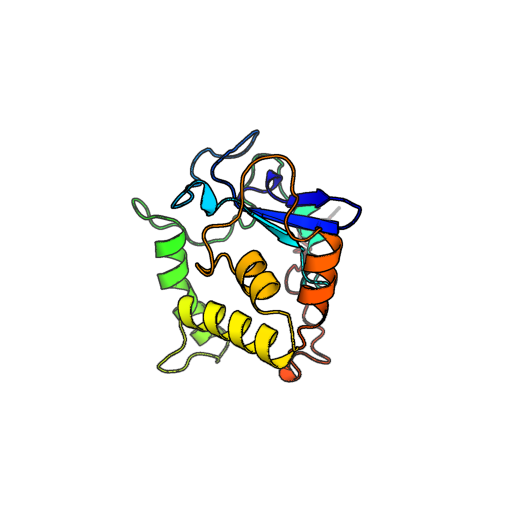 159 ? -4.909 -19.241 6.157 1.00 67.75 159 GLY A N 1
ATOM 1253 C CA . GLY A 1 159 ? -3.947 -20.191 6.734 1.00 67.75 159 GLY A CA 1
ATOM 1254 C C . GLY A 1 159 ? -2.481 -20.002 6.310 1.00 67.75 159 GLY A C 1
ATOM 1255 O O . GLY A 1 159 ? -1.604 -20.689 6.832 1.00 67.75 159 GLY A O 1
ATOM 1256 N N . CYS A 1 160 ? -2.167 -19.053 5.418 1.00 69.25 160 CYS A N 1
ATOM 1257 C CA . CYS A 1 160 ? -0.775 -18.719 5.111 1.00 69.25 160 CYS A CA 1
ATOM 1258 C C . CYS A 1 160 ? -0.136 -17.959 6.290 1.00 69.25 160 CYS A C 1
ATOM 1260 O O . CYS A 1 160 ? -0.522 -16.826 6.576 1.00 69.25 160 CYS A O 1
ATOM 1262 N N . ASN A 1 161 ? 0.849 -18.565 6.961 1.00 65.56 161 ASN A N 1
ATOM 1263 C CA . ASN A 1 161 ? 1.557 -17.985 8.118 1.00 65.56 161 ASN A CA 1
ATOM 1264 C C . ASN A 1 161 ? 2.975 -17.498 7.769 1.00 65.56 161 ASN A C 1
ATOM 1266 O O . ASN A 1 161 ? 3.849 -17.432 8.630 1.00 65.56 161 ASN A O 1
ATOM 1270 N N . LYS A 1 162 ? 3.246 -17.217 6.490 1.00 66.50 162 LYS A N 1
ATOM 1271 C CA . LYS A 1 162 ? 4.567 -16.752 6.056 1.00 66.50 162 LYS A CA 1
ATOM 1272 C C . LYS A 1 162 ? 4.726 -15.262 6.336 1.00 66.50 162 LYS A C 1
ATOM 1274 O O . LYS A 1 162 ? 4.215 -14.468 5.556 1.00 66.50 162 LYS A O 1
ATOM 1279 N N . THR A 1 163 ? 5.497 -14.910 7.364 1.00 68.69 163 THR A N 1
ATOM 1280 C CA . THR A 1 163 ? 5.877 -13.523 7.664 1.00 68.69 163 THR A CA 1
ATOM 1281 C C . THR A 1 163 ? 6.608 -12.886 6.483 1.00 68.69 163 THR A C 1
ATOM 1283 O O . THR A 1 163 ? 7.670 -13.354 6.073 1.00 68.69 163 THR A O 1
ATOM 1286 N N .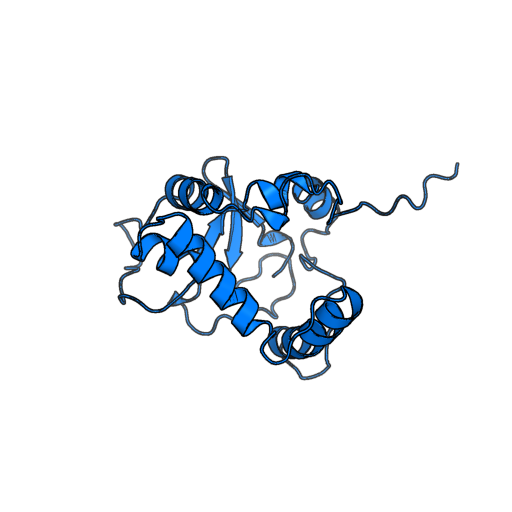 ILE A 1 164 ? 6.038 -11.812 5.933 1.00 73.38 164 ILE A N 1
ATOM 1287 C CA . ILE A 1 164 ? 6.617 -11.079 4.793 1.00 73.38 164 ILE A CA 1
ATOM 1288 C C . ILE A 1 164 ? 7.673 -10.073 5.263 1.00 73.38 164 ILE A C 1
ATOM 1290 O O . ILE A 1 164 ? 8.714 -9.941 4.621 1.00 73.38 164 ILE A O 1
ATOM 1294 N N . PHE A 1 165 ? 7.448 -9.402 6.396 1.00 77.44 165 PHE A N 1
ATOM 1295 C CA . PHE A 1 165 ? 8.418 -8.478 6.984 1.00 77.44 165 PHE A CA 1
ATOM 1296 C C . PHE A 1 165 ? 9.256 -9.171 8.061 1.00 77.44 165 PHE A C 1
ATOM 1298 O O . PHE A 1 165 ? 9.270 -8.783 9.228 1.00 77.44 165 PHE A O 1
ATOM 1305 N N . GLY A 1 166 ? 9.938 -10.249 7.664 1.00 60.81 166 GLY A N 1
ATOM 1306 C CA . GLY A 1 166 ? 10.884 -10.940 8.534 1.00 60.81 166 GLY A CA 1
ATOM 1307 C C . GLY A 1 166 ? 12.018 -10.001 8.943 1.00 60.81 166 GLY A C 1
ATOM 1308 O O . GLY A 1 166 ? 12.750 -9.498 8.089 1.00 60.81 166 GLY A O 1
ATOM 1309 N N . ILE A 1 167 ? 12.171 -9.772 10.245 1.00 52.19 167 ILE A N 1
ATOM 1310 C CA . ILE A 1 167 ? 13.379 -9.168 10.804 1.00 52.19 167 ILE A CA 1
ATOM 1311 C C . ILE A 1 167 ? 14.500 -10.178 10.543 1.00 52.19 167 ILE A C 1
ATOM 1313 O O . ILE A 1 167 ? 14.394 -11.334 10.954 1.00 52.19 167 ILE A O 1
ATOM 1317 N N . LYS A 1 168 ? 15.553 -9.786 9.817 1.00 42.34 168 LYS A N 1
ATOM 1318 C CA . LYS A 1 168 ? 16.778 -10.592 9.783 1.00 42.34 168 LYS A CA 1
ATOM 1319 C C . LYS A 1 168 ? 17.327 -10.632 11.207 1.00 42.34 168 LYS A C 1
ATOM 1321 O O . LYS A 1 168 ? 17.801 -9.612 11.696 1.00 42.34 168 LYS A O 1
ATOM 1326 N N . GLU A 1 169 ? 17.276 -11.782 11.867 1.00 41.16 169 GLU A N 1
ATOM 1327 C CA . GLU A 1 169 ? 18.172 -12.036 12.992 1.00 41.16 169 GLU A CA 1
ATOM 1328 C C . GLU A 1 169 ? 19.602 -12.175 12.441 1.00 41.16 169 GLU A C 1
ATOM 1330 O O . GLU A 1 169 ? 19.979 -13.207 11.892 1.00 41.16 169 GLU A O 1
ATOM 1335 N N . SER A 1 170 ? 20.365 -11.086 12.521 1.00 39.16 170 SER A N 1
ATOM 1336 C CA . SER A 1 170 ? 21.833 -10.999 12.430 1.00 39.16 170 SER A CA 1
ATOM 1337 C C . SER A 1 170 ? 22.180 -9.580 12.916 1.00 39.16 170 SER A C 1
ATOM 1339 O O . SER A 1 170 ? 21.705 -8.629 12.300 1.00 39.16 170 SER A O 1
ATOM 1341 N N . ASP A 1 171 ? 22.861 -9.284 14.024 1.00 36.12 171 ASP A N 1
ATOM 1342 C CA . ASP A 1 171 ? 23.893 -10.000 14.768 1.00 36.12 171 ASP A CA 1
ATOM 1343 C C . ASP A 1 171 ? 23.815 -9.619 16.262 1.00 36.12 171 ASP A C 1
ATOM 1345 O O . ASP A 1 171 ? 24.202 -8.520 16.657 1.00 36.12 171 ASP A O 1
ATOM 1349 N N . ALA A 1 172 ? 23.328 -10.526 17.109 1.00 32.28 172 ALA A N 1
ATOM 1350 C CA . ALA A 1 172 ? 23.522 -10.457 18.559 1.00 32.28 172 ALA A CA 1
ATOM 1351 C C . ALA A 1 172 ? 24.393 -11.642 18.992 1.00 32.28 172 ALA A C 1
ATOM 1353 O O . ALA A 1 172 ? 23.964 -12.530 19.724 1.00 32.28 172 ALA A O 1
ATOM 1354 N N . SER A 1 173 ? 25.619 -11.685 18.479 1.00 36.88 173 SER A N 1
ATOM 1355 C CA . SER A 1 173 ? 26.700 -12.448 19.097 1.00 36.88 173 SER A CA 1
ATOM 1356 C C . SER A 1 173 ? 27.423 -11.533 20.083 1.00 36.88 173 SER A C 1
ATOM 1358 O O . SER A 1 173 ? 27.953 -10.495 19.684 1.00 36.88 173 SER A O 1
ATOM 1360 N N . TYR A 1 174 ? 27.357 -11.931 21.356 1.00 38.00 174 TYR A N 1
ATOM 1361 C CA . TYR A 1 174 ? 28.183 -11.459 22.471 1.00 38.00 174 TYR A CA 1
ATOM 1362 C C . TYR A 1 174 ? 29.680 -11.477 22.147 1.00 38.00 174 TYR A C 1
ATOM 1364 O O . TYR A 1 174 ? 30.105 -12.379 21.387 1.00 38.00 174 TYR A O 1
#

Radius of gyration: 17.43 Å; Cα contacts (8 Å, |Δi|>4): 192; chains: 1; bounding box: 47×42×42 Å

InterPro domains:
  IPR011010 DNA breaking-rejoining enzyme, catalytic core [SSF56349] (29-136)
  IPR013762 Integrase-like, catalytic domain superfamily [G3DSA:1.10.443.10] (1-150)

Organism: NCBI:txid1634917

pLDDT: mean 82.66, std 16.58, range [30.59, 96.94]

Foldseek 3Di:
DFLLQFDADPNFTWGFQDCDDDQADNQHDDPDPLLTAIATDAVVLVLLVLVVLSVPADRRGHSCNPQDDDPPDDSVVSNQVCVQVVCVVVVNDDPPDTPVVVLVVLLVLLVVLVHDPVLSCRNSVHDDDPDPPDDDDDDDDNVSNRVSSNSRDDPVCPPPNDRPSDDPPPDDDD

Sequence (174 aa):
MNAEDILELDGVLCFHITDKAIHGPNDKNVKTAASERVVPVHKRILDQNFTEYHSTLPKAGKLFPDLPKIEGAYLSHAFSKYFPQFLTRCNAREERTSFHSFRHNFRDAMRNAGIQHDVALALGGWTGNRGVEASYGRGYSVSVLSNALNMICYSDLEGCNKTIFGIKESDASY

Solvent-accessible surface area (backbone atoms only — not comparable to full-atom values): 10815 Å² total; per-residue (Å²): 111,36,39,66,32,58,44,76,52,99,90,38,53,22,46,48,46,61,39,81,54,91,68,27,74,82,81,48,78,56,97,44,80,87,58,50,47,74,36,58,61,44,60,76,54,52,77,23,38,43,64,62,48,55,69,72,46,52,63,51,28,50,62,62,73,85,59,65,79,43,90,99,50,57,60,69,58,33,42,51,67,45,43,51,54,52,26,50,76,67,75,65,63,53,100,78,59,42,62,67,48,54,57,48,49,54,54,49,41,36,54,76,51,67,46,54,68,68,60,50,26,61,68,64,72,46,98,70,76,100,70,83,68,80,77,95,67,81,70,83,50,64,66,58,51,36,55,51,53,56,53,50,76,60,76,92,54,63,92,66,83,76,62,76,47,63,77,77,93,75,83,90,77,132

Mean predicted aligned error: 7.56 Å